Protein AF-A0A838JE77-F1 (afdb_monomer_lite)

Sequence (149 aa):
ASNEQVSAKVLRENANTQEYATSFGLATTAQLVELAHEIAEAKGAILLYDEMATLDPNCEDLASDLQALAVITDNIGRPGAGVGPLFEDANSLGARDMGLLPNALPGYQPTTEVGKSYEEMLSDQQIKAVFVMVPIQRDTCQHLKCLPR

Foldseek 3Di:
DPPVVVVVVVVVVVVVLVVVCVVVNPVVSVVVVVVLVCLLPDPEAEAEDAPCQCVDPPNVCVQVVVVVSCVVSVQPDDPRGYYDYDYPDDCPVVCVCCPVAQQAHHNRHGDPDGHDDPVRQVVDPPDDDDDDDDDDPVPPVPDPDDDDD

pLDDT: mean 87.0, std 15.44, range [32.62, 97.94]

Radius of gyration: 22.72 Å; chains: 1; bounding box: 45×40×72 Å

Secondary structure (DSSP, 8-state):
--HHHHHHHHHHHHHHHHHHHHHH-HHHHHHHHHHHHHHHH-S--EEEEEGGGGGSTT-TTHHHHHHHHHHHTT-SSSTT-EEEEEPSSTTHHHHHHTT-BTTEETTTEEPSSPPPPHHHHHH-TT-----------TT-TT--PPPP-

Structure (mmCIF, N/CA/C/O backbone):
data_AF-A0A838JE77-F1
#
_entry.id   AF-A0A838JE77-F1
#
loop_
_atom_site.group_PDB
_atom_site.id
_atom_site.type_symbol
_atom_site.label_atom_id
_atom_site.label_alt_id
_atom_site.label_comp_id
_atom_site.label_asym_id
_atom_site.label_entity_id
_atom_site.label_seq_id
_atom_site.pdbx_PDB_ins_code
_atom_site.Cartn_x
_atom_site.Cartn_y
_atom_site.Cartn_z
_atom_site.occupancy
_atom_site.B_iso_or_equiv
_atom_site.auth_seq_id
_atom_site.auth_comp_id
_atom_site.auth_asym_id
_atom_site.auth_atom_id
_atom_site.pdbx_PDB_model_num
ATOM 1 N N . ALA A 1 1 ? 4.442 17.438 -27.300 1.00 59.53 1 ALA A N 1
ATOM 2 C CA . ALA A 1 1 ? 5.814 17.817 -26.906 1.00 59.53 1 ALA A CA 1
ATOM 3 C C . ALA A 1 1 ? 6.643 17.980 -28.173 1.00 59.53 1 ALA A C 1
ATOM 5 O O . ALA A 1 1 ? 6.391 17.242 -29.120 1.00 59.53 1 ALA A O 1
ATOM 6 N N . SER A 1 2 ? 7.560 18.947 -28.237 1.00 77.19 2 SER A N 1
ATOM 7 C CA . SER A 1 2 ? 8.503 19.029 -29.363 1.00 77.19 2 SER A CA 1
ATOM 8 C C . SER A 1 2 ? 9.513 17.874 -29.279 1.00 77.19 2 SER A C 1
ATOM 10 O O . SER A 1 2 ? 9.806 17.392 -28.184 1.00 77.19 2 SER A O 1
ATOM 12 N N . ASN A 1 3 ? 10.060 17.421 -30.413 1.00 76.31 3 ASN A N 1
ATOM 13 C CA . ASN A 1 3 ? 11.046 16.323 -30.442 1.00 76.31 3 ASN A CA 1
ATOM 14 C C . ASN A 1 3 ? 12.261 16.591 -29.537 1.00 76.31 3 ASN A C 1
ATOM 16 O O . ASN A 1 3 ? 12.824 15.673 -28.952 1.00 76.31 3 ASN A O 1
ATOM 20 N N . GLU A 1 4 ? 12.625 17.859 -29.370 1.00 81.06 4 GLU A N 1
ATOM 21 C CA . GLU A 1 4 ? 13.721 18.300 -28.509 1.00 81.06 4 GLU A CA 1
ATOM 22 C C . GLU A 1 4 ? 13.434 18.064 -27.015 1.00 81.06 4 GLU A C 1
ATOM 24 O O . GLU A 1 4 ? 14.307 17.614 -26.275 1.00 81.06 4 GLU A O 1
ATOM 29 N N . GLN A 1 5 ? 12.184 18.262 -26.579 1.00 78.56 5 GLN A N 1
ATOM 30 C CA . GLN A 1 5 ? 11.755 17.984 -25.202 1.00 78.56 5 GLN A CA 1
ATOM 31 C C . GLN A 1 5 ? 11.763 16.485 -24.887 1.00 78.56 5 GLN A C 1
ATOM 33 O O . GLN A 1 5 ? 12.111 16.090 -23.775 1.00 78.56 5 GLN A O 1
ATOM 38 N N . VAL A 1 6 ? 11.393 15.648 -25.861 1.00 79.94 6 VAL A N 1
ATOM 39 C CA . VAL A 1 6 ? 11.407 14.187 -25.704 1.00 79.94 6 VAL A CA 1
ATOM 40 C C . VAL A 1 6 ? 12.843 13.686 -25.573 1.00 79.94 6 VAL A C 1
ATOM 42 O O . VAL A 1 6 ? 13.150 12.981 -24.616 1.00 79.94 6 VAL A O 1
ATOM 45 N N . SER A 1 7 ? 13.746 14.115 -26.460 1.00 80.56 7 SER A N 1
ATOM 46 C CA . SER A 1 7 ? 15.165 13.743 -26.391 1.00 80.56 7 SER A CA 1
ATOM 47 C C . SER A 1 7 ? 15.824 14.180 -25.081 1.00 80.56 7 SER A C 1
ATOM 49 O O . SER A 1 7 ? 16.558 13.402 -24.477 1.00 80.56 7 SER A O 1
ATOM 51 N N . ALA A 1 8 ? 15.530 15.392 -24.598 1.00 83.38 8 ALA A N 1
ATOM 52 C CA . ALA A 1 8 ? 16.040 15.869 -23.313 1.00 83.38 8 ALA A CA 1
ATOM 53 C C . ALA A 1 8 ? 15.553 15.007 -22.135 1.00 83.38 8 ALA A C 1
ATOM 55 O O . ALA A 1 8 ? 16.323 14.719 -21.218 1.00 83.38 8 ALA A O 1
ATOM 56 N N . LYS A 1 9 ? 14.292 14.556 -22.170 1.00 81.69 9 LYS A N 1
ATOM 57 C CA . LYS A 1 9 ? 13.740 13.659 -21.150 1.00 81.69 9 LYS A CA 1
ATOM 58 C C . LYS A 1 9 ? 14.414 12.284 -21.181 1.00 81.69 9 LYS A C 1
ATOM 60 O O . LYS A 1 9 ? 14.833 11.806 -20.134 1.00 81.69 9 LYS A O 1
ATOM 65 N N . VAL A 1 10 ? 14.593 11.700 -22.366 1.00 80.19 10 VAL A N 1
ATOM 66 C CA . VAL A 1 10 ? 15.275 10.403 -22.538 1.00 80.19 10 VAL A CA 1
ATOM 67 C C . VAL A 1 10 ? 16.718 10.461 -22.032 1.00 80.19 10 VAL A C 1
ATOM 69 O O . VAL A 1 10 ? 17.153 9.574 -21.305 1.00 80.19 10 VAL A O 1
ATOM 72 N N . LEU A 1 11 ? 17.462 11.523 -22.359 1.00 81.12 11 LEU A N 1
ATOM 73 C CA . LEU A 1 11 ? 18.836 11.696 -21.876 1.00 81.12 11 LEU A CA 1
ATOM 74 C C . LEU A 1 11 ? 18.908 11.801 -20.350 1.00 81.12 11 LEU A C 1
ATOM 76 O O . LEU A 1 11 ? 19.812 11.233 -19.740 1.00 81.12 11 LEU A O 1
ATOM 80 N N . ARG A 1 12 ? 17.950 12.503 -19.736 1.00 83.44 12 ARG A N 1
ATOM 81 C CA . ARG A 1 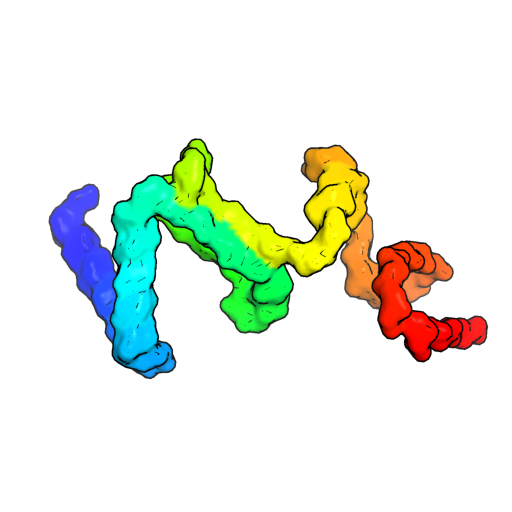12 ? 17.848 12.601 -18.279 1.00 83.44 12 ARG A CA 1
ATOM 82 C C . ARG A 1 12 ? 17.559 11.242 -17.643 1.00 83.44 12 ARG A C 1
ATOM 84 O O . ARG A 1 12 ? 18.208 10.895 -16.666 1.00 83.44 12 ARG A O 1
ATOM 91 N N . GLU A 1 13 ? 16.620 10.476 -18.188 1.00 81.69 13 GLU A N 1
ATOM 92 C CA . GLU A 1 13 ? 16.290 9.157 -17.635 1.00 81.69 13 GLU A CA 1
ATOM 93 C C . GLU A 1 13 ? 17.449 8.166 -17.786 1.00 81.69 13 GLU A C 1
ATOM 95 O O . GLU A 1 13 ? 17.785 7.487 -16.821 1.00 81.69 13 GLU A O 1
ATOM 100 N N . ASN A 1 14 ? 18.162 8.186 -18.915 1.00 79.88 14 ASN A N 1
ATOM 101 C CA . ASN A 1 14 ? 19.379 7.386 -19.091 1.00 79.88 14 ASN A CA 1
ATOM 102 C C . ASN A 1 14 ? 20.476 7.745 -18.073 1.00 79.88 14 ASN A C 1
ATOM 104 O O . ASN A 1 14 ? 21.188 6.863 -17.593 1.00 79.88 14 ASN A O 1
ATOM 108 N N . ALA A 1 15 ? 20.623 9.031 -17.734 1.00 82.81 15 ALA A N 1
ATOM 109 C CA . ALA A 1 15 ? 21.568 9.463 -16.708 1.00 82.81 15 ALA A CA 1
ATOM 110 C C . ALA A 1 15 ? 21.183 8.924 -15.319 1.00 82.81 15 ALA A C 1
ATOM 112 O O . ALA A 1 15 ? 22.053 8.433 -14.600 1.00 82.81 15 ALA A O 1
ATOM 113 N N . ASN A 1 16 ? 19.889 8.929 -14.982 1.00 84.06 16 ASN A N 1
ATOM 114 C CA . ASN A 1 16 ? 19.392 8.355 -13.730 1.00 84.06 16 ASN A CA 1
ATOM 115 C C . ASN A 1 16 ? 19.654 6.839 -13.661 1.00 84.06 16 ASN A C 1
ATOM 117 O O . ASN A 1 16 ? 20.107 6.337 -12.637 1.00 84.06 16 ASN A O 1
ATOM 121 N N . THR A 1 17 ? 19.444 6.094 -14.754 1.00 82.44 17 THR A N 1
ATOM 122 C CA . THR A 1 17 ? 19.747 4.650 -14.800 1.00 82.44 17 THR A CA 1
ATOM 123 C C . THR A 1 17 ? 21.221 4.361 -14.507 1.00 82.44 17 THR A C 1
ATOM 125 O O . THR A 1 17 ? 21.541 3.411 -13.792 1.00 82.44 17 THR A O 1
ATOM 128 N N . GLN A 1 18 ? 22.130 5.200 -15.007 1.00 80.94 18 GLN A N 1
ATOM 129 C CA . GLN A 1 18 ? 23.563 5.059 -14.749 1.00 80.94 18 GLN A CA 1
ATOM 130 C C . GLN A 1 18 ? 23.933 5.356 -13.285 1.00 80.94 18 GLN A C 1
ATOM 132 O O . GLN A 1 18 ? 24.832 4.725 -12.720 1.00 80.94 18 GLN A O 1
ATOM 137 N N . GLU A 1 19 ? 23.232 6.295 -12.654 1.00 86.00 19 GLU A N 1
ATOM 138 C CA . GLU A 1 19 ? 23.366 6.569 -11.223 1.00 86.00 19 GLU A CA 1
ATOM 139 C C . GLU A 1 19 ? 22.937 5.349 -10.390 1.00 86.00 19 GLU A C 1
ATOM 141 O O . GLU A 1 19 ? 23.687 4.895 -9.523 1.00 86.00 19 GLU A O 1
ATOM 146 N N . TYR A 1 20 ? 21.806 4.723 -10.730 1.00 84.69 20 TYR A N 1
ATOM 147 C CA . TYR A 1 20 ? 21.336 3.500 -10.069 1.00 84.69 20 TYR A CA 1
ATOM 148 C C . TYR A 1 20 ? 22.290 2.315 -10.250 1.00 84.69 20 TYR A C 1
ATOM 150 O O . TYR A 1 20 ? 22.541 1.586 -9.289 1.00 84.69 20 TYR A O 1
ATOM 158 N N . ALA A 1 21 ? 22.915 2.176 -11.423 1.00 87.88 21 ALA A N 1
ATOM 159 C CA . ALA A 1 21 ? 23.963 1.180 -11.656 1.00 87.88 21 ALA A CA 1
ATOM 160 C C . ALA A 1 21 ? 25.160 1.324 -10.711 1.00 87.88 21 ALA A C 1
ATOM 162 O O . ALA A 1 21 ? 25.788 0.326 -10.350 1.00 87.88 21 ALA A O 1
ATOM 163 N N . THR A 1 22 ? 25.459 2.551 -10.285 1.00 89.31 22 THR A N 1
ATOM 164 C CA . THR A 1 22 ? 26.526 2.828 -9.317 1.00 89.31 22 THR A CA 1
ATOM 165 C C . THR A 1 22 ? 26.109 2.450 -7.892 1.00 89.31 22 THR A C 1
ATOM 167 O O . THR A 1 22 ? 26.954 2.032 -7.105 1.00 89.31 22 THR A O 1
ATOM 170 N N . SER A 1 23 ? 24.817 2.554 -7.567 1.00 87.81 23 SER A N 1
ATOM 171 C CA . SER A 1 23 ? 24.275 2.257 -6.235 1.00 87.81 23 SER A CA 1
ATOM 172 C C . SER A 1 23 ? 23.994 0.763 -6.016 1.00 87.81 23 SER A C 1
ATOM 174 O O . SER A 1 23 ? 24.515 0.167 -5.075 1.00 87.81 23 SER A O 1
ATOM 176 N N . PHE A 1 24 ? 23.220 0.133 -6.906 1.00 86.19 24 PHE A N 1
ATOM 177 C CA . PHE A 1 24 ? 22.747 -1.254 -6.761 1.00 86.19 24 PHE A CA 1
ATOM 178 C C . PHE A 1 24 ? 23.604 -2.283 -7.517 1.00 86.19 24 PHE A C 1
ATOM 180 O O . PHE A 1 24 ? 23.402 -3.493 -7.383 1.00 86.19 24 PHE A O 1
ATOM 187 N N . GLY A 1 25 ? 24.550 -1.811 -8.334 1.00 92.75 25 GLY A N 1
ATOM 188 C CA . GLY A 1 25 ? 25.362 -2.624 -9.234 1.00 92.75 25 GLY A CA 1
ATOM 189 C C . GLY A 1 25 ? 24.740 -2.807 -10.623 1.00 92.75 25 GLY A C 1
ATOM 190 O O . GLY A 1 25 ? 23.520 -2.772 -10.811 1.00 92.75 25 GLY A O 1
ATOM 191 N N . LEU A 1 26 ? 25.608 -3.036 -11.617 1.00 90.56 26 LEU A N 1
ATOM 192 C CA . LEU A 1 26 ? 25.226 -3.167 -13.030 1.00 90.56 26 LEU A CA 1
ATOM 193 C C . LEU A 1 26 ? 24.269 -4.338 -13.284 1.00 90.56 26 LEU A C 1
ATOM 195 O O . LEU A 1 26 ? 23.308 -4.184 -14.030 1.00 90.56 26 LEU A O 1
ATOM 199 N N . ALA A 1 27 ? 24.519 -5.492 -12.659 1.00 92.69 27 ALA A N 1
ATOM 200 C CA . ALA A 1 27 ? 23.702 -6.688 -12.856 1.00 92.69 27 ALA A CA 1
ATOM 201 C C . ALA A 1 27 ? 22.265 -6.484 -12.349 1.00 92.69 27 ALA A C 1
ATOM 203 O O . ALA A 1 27 ? 21.315 -6.709 -13.092 1.00 92.69 27 ALA A O 1
ATOM 204 N N . THR A 1 28 ? 22.113 -5.988 -11.119 1.00 93.25 28 THR A N 1
ATOM 205 C CA . THR A 1 28 ? 20.807 -5.684 -10.515 1.00 93.25 28 THR A CA 1
ATOM 206 C C . THR A 1 28 ? 20.052 -4.632 -11.320 1.00 93.25 28 THR A C 1
ATOM 208 O O . THR A 1 28 ? 18.864 -4.775 -11.579 1.00 93.25 28 THR A O 1
ATOM 211 N N . THR A 1 29 ? 20.748 -3.586 -11.772 1.00 92.19 29 THR A N 1
ATOM 212 C CA . THR A 1 29 ? 20.124 -2.517 -12.564 1.00 92.19 29 THR A CA 1
ATOM 213 C C . THR A 1 29 ? 19.615 -3.037 -13.904 1.00 92.19 29 THR A C 1
ATOM 215 O O . THR A 1 29 ? 18.509 -2.689 -14.304 1.00 92.19 29 THR A O 1
ATOM 218 N N . ALA A 1 30 ? 20.372 -3.913 -14.573 1.00 91.31 30 ALA A N 1
ATOM 219 C CA . ALA A 1 30 ? 19.915 -4.556 -15.802 1.00 91.31 30 ALA A CA 1
ATOM 220 C C . ALA A 1 30 ? 18.645 -5.393 -15.568 1.00 91.31 30 ALA A C 1
ATOM 222 O O . ALA A 1 30 ? 17.691 -5.260 -16.327 1.00 91.31 30 ALA A O 1
ATOM 223 N N . GLN A 1 31 ? 18.592 -6.168 -14.479 1.00 94.88 31 GLN A N 1
ATOM 224 C CA . GLN A 1 31 ? 17.404 -6.951 -14.114 1.00 94.88 31 GLN A CA 1
ATOM 225 C C . GLN A 1 31 ? 16.181 -6.070 -13.827 1.00 94.88 31 GLN A C 1
ATOM 227 O O . GLN A 1 31 ? 15.075 -6.405 -14.238 1.00 94.88 31 GLN A O 1
ATOM 232 N N . LEU A 1 32 ? 16.363 -4.932 -13.149 1.00 93.06 32 LEU A N 1
ATOM 233 C CA . LEU A 1 32 ? 15.274 -3.986 -12.887 1.00 93.06 32 LEU A CA 1
ATOM 234 C C . LEU A 1 32 ? 14.746 -3.345 -14.176 1.00 93.06 32 LEU A C 1
ATOM 236 O O . LEU A 1 32 ? 13.539 -3.158 -14.312 1.00 93.06 32 LEU A O 1
ATOM 240 N N . VAL A 1 33 ? 15.631 -3.031 -15.127 1.00 92.00 33 VAL A N 1
ATOM 241 C CA . VAL A 1 33 ? 15.233 -2.526 -16.449 1.00 92.00 33 VAL A CA 1
ATOM 242 C C . VAL A 1 33 ? 14.451 -3.591 -17.217 1.00 92.00 33 VAL A C 1
ATOM 244 O O . VAL A 1 33 ? 13.387 -3.285 -17.750 1.00 92.00 33 VAL A O 1
ATOM 247 N N . GLU A 1 34 ? 14.926 -4.839 -17.240 1.00 95.50 34 GLU A N 1
ATOM 248 C CA . GLU A 1 34 ? 14.203 -5.952 -17.870 1.00 95.50 34 GLU A CA 1
ATOM 249 C C . GLU A 1 34 ? 12.820 -6.155 -17.238 1.00 95.50 34 GLU A C 1
ATOM 251 O O . GLU A 1 34 ? 11.823 -6.185 -17.956 1.00 95.50 34 GLU A O 1
ATOM 256 N N . LEU A 1 35 ? 12.728 -6.173 -15.905 1.00 95.38 35 LEU A N 1
ATOM 257 C CA . LEU A 1 35 ? 11.456 -6.285 -15.188 1.00 95.38 35 LEU A CA 1
ATOM 258 C C . LEU A 1 35 ? 10.497 -5.131 -15.519 1.00 95.38 35 LEU A C 1
ATOM 260 O O . LEU A 1 35 ? 9.301 -5.351 -15.707 1.00 95.38 35 LEU A O 1
ATOM 264 N N . ALA A 1 36 ? 11.003 -3.899 -15.616 1.00 94.06 36 ALA A N 1
ATOM 265 C CA . ALA A 1 36 ? 10.185 -2.750 -15.991 1.00 94.06 36 ALA A CA 1
ATOM 266 C C . ALA A 1 36 ? 9.592 -2.910 -17.403 1.00 94.06 36 ALA A C 1
ATOM 268 O O . ALA A 1 36 ? 8.414 -2.609 -17.610 1.00 94.06 36 ALA A O 1
ATOM 269 N N . HIS A 1 37 ? 10.378 -3.426 -18.354 1.00 94.94 37 HIS A N 1
ATOM 270 C CA . HIS A 1 37 ? 9.890 -3.751 -19.695 1.00 94.94 37 HIS A CA 1
ATOM 271 C C . HIS A 1 37 ? 8.854 -4.877 -19.672 1.00 94.94 37 HIS A C 1
ATOM 273 O O . HIS A 1 37 ? 7.800 -4.735 -20.290 1.00 94.94 37 HIS A O 1
ATOM 279 N N . GLU A 1 38 ? 9.097 -5.950 -18.917 1.00 96.19 38 GLU A N 1
ATOM 280 C CA . GLU A 1 38 ? 8.143 -7.054 -18.779 1.00 96.19 38 GLU A CA 1
ATOM 281 C C . GLU A 1 38 ? 6.789 -6.577 -18.242 1.00 96.19 38 GLU A C 1
ATOM 283 O O . GLU A 1 38 ? 5.752 -6.930 -18.802 1.00 96.19 38 GLU A O 1
ATOM 288 N N . ILE A 1 39 ? 6.777 -5.733 -17.206 1.00 95.81 39 ILE A N 1
ATOM 289 C CA . ILE A 1 39 ? 5.539 -5.181 -16.632 1.00 95.81 39 ILE A CA 1
ATOM 290 C C . ILE A 1 39 ? 4.818 -4.275 -17.639 1.00 95.81 39 ILE A C 1
ATOM 292 O O . ILE A 1 39 ? 3.591 -4.336 -17.747 1.00 95.81 39 ILE A O 1
ATOM 296 N N . ALA A 1 40 ? 5.560 -3.440 -18.373 1.00 94.62 40 ALA A N 1
ATOM 297 C CA . ALA A 1 40 ? 4.993 -2.504 -19.342 1.00 94.62 40 ALA A CA 1
ATOM 298 C C . ALA A 1 40 ? 4.413 -3.199 -20.587 1.00 94.62 40 ALA A C 1
ATOM 300 O O . ALA A 1 40 ? 3.429 -2.727 -21.153 1.00 94.62 40 ALA A O 1
ATOM 301 N N . GLU A 1 41 ? 5.011 -4.310 -21.021 1.00 94.81 41 GLU A N 1
ATOM 302 C CA . GLU A 1 41 ? 4.582 -5.066 -22.206 1.00 94.81 41 GLU A CA 1
ATOM 303 C C . GLU A 1 41 ? 3.608 -6.209 -21.877 1.00 94.81 41 GLU A C 1
ATOM 305 O O . GLU A 1 41 ? 2.984 -6.787 -22.777 1.00 94.81 41 GLU A O 1
ATOM 310 N N . ALA A 1 42 ? 3.453 -6.551 -20.595 1.00 94.62 42 ALA A N 1
ATOM 311 C CA . ALA A 1 42 ? 2.577 -7.623 -20.159 1.00 94.62 42 ALA A CA 1
ATOM 312 C C . ALA A 1 42 ? 1.125 -7.392 -20.596 1.00 94.62 42 ALA A C 1
ATOM 314 O O . ALA A 1 42 ? 0.536 -6.319 -20.459 1.00 94.62 42 ALA A O 1
ATOM 315 N N . LYS A 1 43 ? 0.467 -8.484 -21.004 1.00 93.19 43 LYS A N 1
ATOM 316 C CA . LYS A 1 43 ? -0.989 -8.491 -21.213 1.00 93.19 43 LYS A CA 1
ATOM 317 C C . LYS A 1 43 ? -1.776 -8.249 -19.926 1.00 93.19 43 LYS A C 1
ATOM 319 O O . LYS A 1 43 ? -2.981 -8.073 -20.018 1.00 93.19 43 LYS A O 1
ATOM 324 N N . GLY A 1 44 ? -1.138 -8.268 -18.764 1.00 94.44 44 GLY A N 1
ATOM 325 C CA . GLY A 1 44 ? -1.709 -7.999 -17.450 1.00 94.44 44 GLY A CA 1
ATOM 326 C C . GLY A 1 44 ? -0.704 -8.402 -16.376 1.00 94.44 44 GLY A C 1
ATOM 327 O O . GLY A 1 44 ? -0.111 -9.477 -16.474 1.00 94.44 44 GLY A O 1
ATOM 328 N N . ALA A 1 45 ? -0.502 -7.536 -15.389 1.00 96.31 45 ALA A N 1
ATOM 329 C CA . ALA A 1 45 ? 0.358 -7.779 -14.242 1.00 96.31 45 ALA A CA 1
ATOM 330 C C . ALA A 1 45 ? -0.403 -7.500 -12.940 1.00 96.31 45 ALA A C 1
ATOM 332 O O . ALA A 1 45 ? -1.132 -6.512 -12.828 1.00 96.31 45 ALA A O 1
ATOM 333 N N . ILE A 1 46 ? -0.216 -8.377 -11.953 1.00 97.06 46 ILE A N 1
ATOM 334 C CA . ILE A 1 46 ? -0.735 -8.199 -10.596 1.00 97.06 46 ILE A CA 1
ATOM 335 C C . ILE A 1 46 ? 0.454 -7.914 -9.683 1.00 97.06 46 ILE A C 1
ATOM 337 O O . ILE A 1 46 ? 1.313 -8.775 -9.497 1.00 97.06 46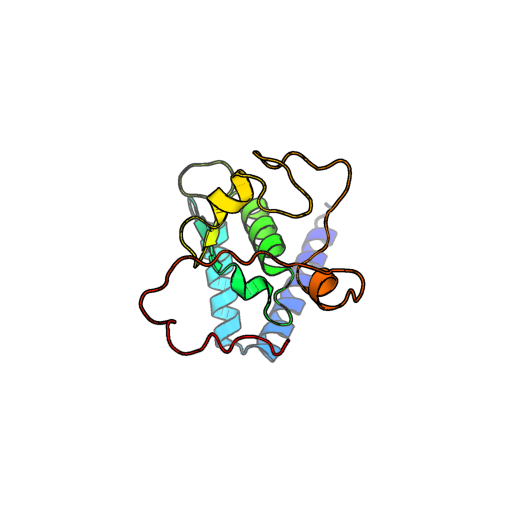 ILE A O 1
ATOM 341 N N . LEU A 1 47 ? 0.497 -6.707 -9.129 1.00 96.81 47 LEU A N 1
ATOM 342 C CA . LEU A 1 47 ? 1.544 -6.252 -8.223 1.00 96.81 47 LEU A CA 1
ATOM 343 C C . LEU A 1 47 ? 1.092 -6.482 -6.779 1.00 96.81 47 LEU A C 1
ATOM 345 O O . LEU A 1 47 ? 0.184 -5.813 -6.286 1.00 96.81 47 LEU A O 1
ATOM 349 N N . LEU A 1 48 ? 1.709 -7.452 -6.111 1.00 96.50 48 LEU A N 1
ATOM 350 C CA . LEU A 1 48 ? 1.423 -7.778 -4.717 1.00 96.50 48 LEU A CA 1
ATOM 351 C C . LEU A 1 48 ? 2.601 -7.362 -3.845 1.00 96.50 48 LEU A C 1
ATOM 353 O O . LEU A 1 48 ? 3.751 -7.600 -4.212 1.00 96.50 48 LEU A O 1
ATOM 357 N N . TYR A 1 49 ? 2.307 -6.763 -2.698 1.00 95.88 49 TYR A N 1
ATOM 358 C CA . TYR A 1 49 ? 3.311 -6.344 -1.724 1.00 95.88 49 TYR A CA 1
ATOM 359 C C . TYR A 1 49 ? 2.892 -6.751 -0.317 1.00 95.88 49 TYR A C 1
ATOM 361 O O . TYR A 1 49 ? 1.707 -6.926 -0.054 1.00 95.88 49 TYR A O 1
ATOM 369 N N . ASP A 1 50 ? 3.853 -6.921 0.582 1.00 94.25 50 ASP A N 1
ATOM 370 C CA . ASP A 1 50 ? 3.569 -7.111 2.004 1.00 94.25 50 ASP A CA 1
ATOM 371 C C . ASP A 1 50 ? 3.151 -5.768 2.616 1.00 94.25 50 ASP A C 1
ATOM 373 O O . ASP A 1 50 ? 3.876 -4.783 2.470 1.00 94.25 50 ASP A O 1
ATOM 377 N N . GLU A 1 51 ? 1.995 -5.704 3.285 1.00 93.25 51 GLU A N 1
ATOM 378 C CA . GLU A 1 51 ? 1.582 -4.468 3.954 1.00 93.25 51 GLU A CA 1
ATOM 379 C C . GLU A 1 51 ? 2.597 -4.033 5.018 1.00 93.25 51 GLU A C 1
ATOM 381 O O . GLU A 1 51 ? 2.865 -2.842 5.151 1.00 93.25 51 GLU A O 1
ATOM 386 N N . MET A 1 52 ? 3.219 -4.978 5.730 1.00 91.50 52 MET A N 1
ATOM 387 C CA . MET A 1 52 ? 4.181 -4.650 6.785 1.00 91.50 52 MET A CA 1
ATOM 388 C C . MET A 1 52 ? 5.445 -3.989 6.236 1.00 91.50 52 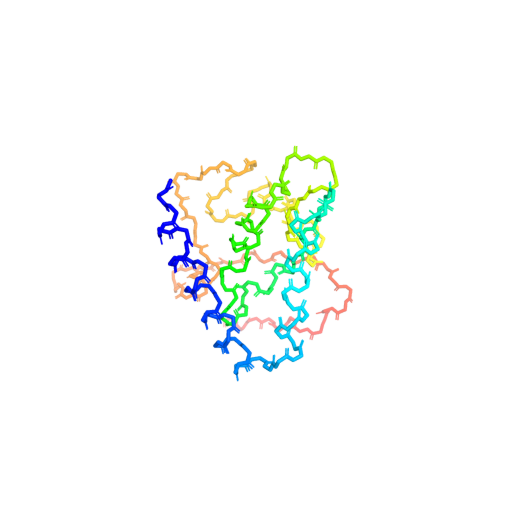MET A C 1
ATOM 390 O O . MET A 1 52 ? 6.078 -3.211 6.948 1.00 91.50 52 MET A O 1
ATOM 394 N N . ALA A 1 53 ? 5.778 -4.209 4.960 1.00 94.00 53 ALA A N 1
ATOM 395 C CA . ALA A 1 53 ? 6.916 -3.553 4.326 1.00 94.00 53 ALA A CA 1
ATOM 396 C C . ALA A 1 53 ? 6.759 -2.025 4.276 1.00 94.00 53 ALA A C 1
ATOM 398 O O . ALA A 1 53 ? 7.761 -1.325 4.203 1.00 94.00 53 ALA A O 1
ATOM 399 N N . THR A 1 54 ? 5.541 -1.469 4.374 1.00 93.38 54 THR A N 1
ATOM 400 C CA . THR A 1 54 ? 5.370 -0.005 4.437 1.00 93.38 54 THR A CA 1
ATOM 401 C C . THR A 1 54 ? 5.812 0.596 5.774 1.00 93.38 54 THR A C 1
ATOM 403 O O . THR A 1 54 ? 5.836 1.816 5.915 1.00 93.38 54 THR A O 1
ATOM 406 N N . LEU A 1 55 ? 6.106 -0.240 6.776 1.00 90.88 55 LEU A N 1
ATOM 407 C CA . LEU A 1 55 ? 6.642 0.176 8.074 1.00 90.88 55 LEU A CA 1
ATOM 408 C C . LEU A 1 55 ? 8.177 0.163 8.103 1.00 90.88 55 LEU A C 1
ATOM 410 O O . LEU A 1 55 ? 8.769 0.684 9.053 1.00 90.88 55 LEU A O 1
ATOM 414 N N . ASP A 1 56 ? 8.822 -0.419 7.087 1.00 94.12 56 ASP A N 1
ATOM 415 C CA . ASP A 1 56 ? 10.276 -0.436 6.988 1.00 94.12 56 ASP A CA 1
ATOM 416 C C . ASP A 1 56 ? 10.814 0.955 6.610 1.00 94.12 56 ASP A C 1
ATOM 418 O O . ASP A 1 56 ? 10.203 1.669 5.807 1.00 94.12 56 ASP A O 1
ATOM 422 N N . PRO A 1 57 ? 11.985 1.360 7.143 1.00 93.94 57 PRO A N 1
ATOM 423 C CA . PRO A 1 57 ? 12.586 2.642 6.793 1.00 93.94 57 PRO A CA 1
ATOM 424 C C . PRO A 1 57 ? 12.817 2.772 5.282 1.00 93.94 57 PRO A C 1
ATOM 426 O O . PRO A 1 57 ? 13.480 1.919 4.685 1.00 93.94 57 PRO A O 1
ATOM 429 N N . ASN A 1 58 ? 12.395 3.895 4.694 1.00 90.12 58 ASN A N 1
ATOM 430 C CA . ASN A 1 58 ? 12.456 4.182 3.251 1.00 90.12 58 ASN A CA 1
ATOM 431 C C . ASN A 1 58 ? 11.471 3.366 2.387 1.00 90.12 58 ASN A C 1
ATOM 433 O O . ASN A 1 58 ? 11.675 3.249 1.177 1.00 90.12 58 ASN A O 1
ATOM 437 N N . CYS A 1 59 ? 10.440 2.766 2.981 1.00 93.94 59 CYS A N 1
ATOM 438 C CA . CYS A 1 59 ? 9.371 2.057 2.269 1.00 93.94 59 CYS A CA 1
ATOM 439 C C . CYS A 1 59 ? 7.978 2.643 2.551 1.00 93.94 59 CYS A C 1
ATOM 441 O O . CYS A 1 59 ? 6.969 2.048 2.173 1.00 93.94 59 CYS A O 1
ATOM 443 N N . GLU A 1 60 ? 7.910 3.832 3.151 1.00 94.06 60 GLU A N 1
ATOM 444 C CA . GLU A 1 60 ? 6.666 4.513 3.522 1.00 94.06 60 GLU A CA 1
ATOM 445 C C . GLU A 1 60 ? 5.761 4.763 2.301 1.00 94.06 60 GLU A C 1
ATOM 447 O O . GLU A 1 60 ? 4.538 4.641 2.387 1.00 94.06 60 GLU A O 1
ATOM 452 N N . ASP A 1 61 ? 6.372 5.034 1.143 1.00 96.19 61 ASP A N 1
ATOM 453 C CA . ASP A 1 61 ? 5.684 5.327 -0.119 1.00 96.19 61 ASP A CA 1
ATOM 454 C C . ASP A 1 61 ? 5.447 4.081 -0.998 1.00 96.19 61 ASP A C 1
ATOM 456 O O . ASP A 1 61 ? 4.853 4.188 -2.075 1.00 96.19 61 ASP A O 1
ATOM 460 N N . LEU A 1 62 ? 5.842 2.878 -0.551 1.00 96.12 62 LEU A N 1
ATOM 461 C CA . LEU A 1 62 ? 5.784 1.643 -1.352 1.00 96.12 62 LEU A CA 1
ATOM 462 C C . LEU A 1 62 ? 4.389 1.390 -1.944 1.00 96.12 62 LEU A C 1
ATOM 464 O O . LEU A 1 62 ? 4.246 1.069 -3.126 1.00 96.12 62 LEU A O 1
ATOM 468 N N . ALA A 1 63 ? 3.343 1.557 -1.130 1.00 95.69 63 ALA A N 1
ATOM 469 C CA . ALA A 1 63 ? 1.969 1.347 -1.569 1.00 95.69 63 ALA A CA 1
ATOM 470 C C . ALA A 1 63 ? 1.560 2.343 -2.667 1.00 95.69 63 ALA A C 1
ATOM 472 O O . ALA A 1 63 ? 0.917 1.952 -3.644 1.00 95.69 63 ALA A O 1
ATOM 473 N N . SER A 1 64 ? 1.905 3.625 -2.518 1.00 96.44 64 SER A N 1
ATOM 474 C CA . SER A 1 64 ? 1.610 4.654 -3.521 1.00 96.44 64 SER A CA 1
ATOM 475 C C . SER A 1 64 ? 2.427 4.468 -4.794 1.00 96.44 64 SER A C 1
ATOM 477 O O . SER A 1 64 ? 1.877 4.623 -5.885 1.00 96.44 64 SER A O 1
ATOM 479 N N . ASP A 1 65 ? 3.692 4.073 -4.677 1.00 96.25 65 ASP A N 1
ATOM 480 C CA . ASP A 1 65 ? 4.588 3.871 -5.814 1.00 96.25 65 ASP A CA 1
ATOM 481 C C . ASP A 1 65 ? 4.135 2.697 -6.684 1.00 96.25 65 ASP A C 1
ATOM 483 O O . ASP A 1 65 ? 4.063 2.815 -7.910 1.00 96.25 65 ASP A O 1
ATOM 487 N N . LEU A 1 66 ? 3.729 1.581 -6.068 1.00 97.00 66 LEU A N 1
ATOM 488 C CA . LEU A 1 66 ? 3.176 0.439 -6.799 1.00 97.00 66 LEU A CA 1
ATOM 489 C C . LEU A 1 66 ? 1.822 0.759 -7.441 1.00 97.00 66 LEU A C 1
ATOM 491 O O . LEU A 1 66 ? 1.548 0.310 -8.556 1.00 97.00 66 LEU A O 1
ATOM 495 N N . GLN A 1 67 ? 0.980 1.559 -6.779 1.00 96.50 67 GLN A N 1
ATOM 496 C CA . GLN A 1 67 ? -0.267 2.044 -7.378 1.00 96.50 67 GLN A CA 1
ATOM 497 C C . GLN A 1 67 ? 0.004 2.937 -8.589 1.00 96.50 67 GLN A C 1
ATOM 499 O O . GLN A 1 67 ? -0.621 2.755 -9.635 1.00 96.50 67 GLN A O 1
ATOM 504 N N . ALA A 1 68 ? 0.959 3.860 -8.483 1.00 96.50 68 ALA A N 1
ATOM 505 C CA . ALA A 1 68 ? 1.371 4.704 -9.594 1.00 96.50 68 ALA A CA 1
ATOM 506 C C . ALA A 1 68 ? 1.919 3.861 -10.754 1.00 96.50 68 ALA A C 1
ATOM 508 O O . ALA A 1 68 ? 1.504 4.066 -11.895 1.00 96.50 68 ALA A O 1
ATOM 509 N N . LEU A 1 69 ? 2.772 2.871 -10.466 1.00 95.94 69 LEU A N 1
ATOM 510 C CA . LEU A 1 69 ? 3.301 1.936 -11.459 1.00 95.94 69 LEU A CA 1
ATOM 511 C C . LEU A 1 69 ? 2.178 1.182 -12.184 1.00 95.94 69 LEU A C 1
ATOM 513 O O . LEU A 1 69 ? 2.165 1.120 -13.415 1.00 95.94 69 LEU A O 1
ATOM 517 N N . ALA A 1 70 ? 1.208 0.649 -11.439 1.00 96.56 70 ALA A N 1
ATOM 518 C CA . ALA A 1 70 ? 0.057 -0.034 -12.016 1.00 96.56 70 ALA A CA 1
ATOM 519 C C . ALA A 1 70 ? -0.776 0.903 -12.906 1.00 96.56 70 ALA A C 1
ATOM 521 O O . ALA A 1 70 ? -1.219 0.497 -13.976 1.00 96.56 70 ALA A O 1
ATOM 522 N N . VAL A 1 71 ? -0.950 2.170 -12.520 1.00 95.94 71 VAL A N 1
ATOM 523 C CA . VAL A 1 71 ? -1.674 3.164 -13.329 1.00 95.94 71 VAL A CA 1
ATOM 524 C C . VAL A 1 71 ? -0.927 3.494 -14.624 1.00 95.94 71 VAL A C 1
ATOM 526 O O . VAL A 1 71 ? -1.533 3.469 -15.693 1.00 95.94 71 VAL A O 1
ATOM 529 N N . ILE A 1 72 ? 0.378 3.783 -14.566 1.00 95.56 72 ILE A N 1
ATOM 530 C CA . ILE A 1 72 ? 1.142 4.185 -15.764 1.00 95.56 72 ILE A CA 1
ATOM 531 C C . ILE A 1 72 ? 1.346 3.035 -16.75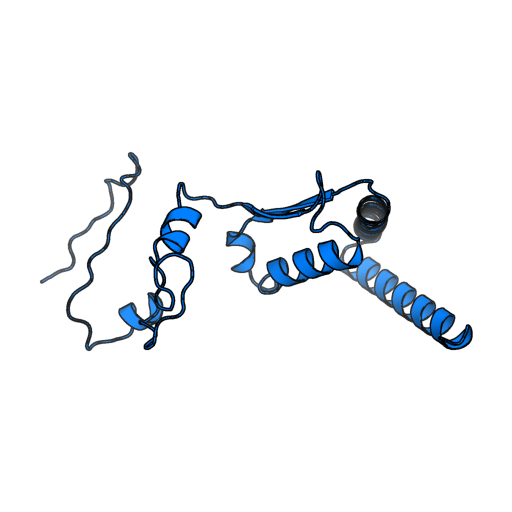9 1.00 95.56 72 ILE A C 1
ATOM 533 O O . ILE A 1 72 ? 1.580 3.292 -17.937 1.00 95.56 72 ILE A O 1
ATOM 537 N N . THR A 1 73 ? 1.252 1.787 -16.296 1.00 95.62 73 THR A N 1
ATOM 538 C CA . THR A 1 73 ? 1.369 0.576 -17.127 1.00 95.62 73 THR A CA 1
ATOM 539 C C . THR A 1 73 ? 0.015 -0.010 -17.533 1.00 95.62 73 THR A C 1
ATOM 541 O O . THR A 1 73 ? -0.038 -1.108 -18.078 1.00 95.62 73 THR A O 1
ATOM 544 N N . ASP A 1 74 ? -1.089 0.707 -17.283 1.00 95.38 74 ASP A N 1
ATOM 545 C CA . ASP A 1 74 ? -2.455 0.246 -17.572 1.00 95.38 74 ASP A CA 1
ATOM 546 C C . ASP A 1 74 ? -2.767 -1.127 -16.940 1.00 95.38 74 ASP A C 1
ATOM 548 O O . ASP A 1 74 ? -3.422 -1.990 -17.520 1.00 95.38 74 ASP A O 1
ATOM 552 N N . ASN A 1 75 ? -2.273 -1.365 -15.727 1.00 96.00 75 ASN A N 1
ATOM 553 C CA . ASN A 1 75 ? -2.500 -2.575 -14.941 1.00 96.00 75 ASN A CA 1
ATOM 554 C C . ASN A 1 75 ? -3.572 -2.367 -13.849 1.00 96.00 75 ASN A C 1
ATOM 556 O O . ASN A 1 75 ? -3.471 -2.906 -12.749 1.00 96.00 75 ASN A O 1
ATOM 560 N N . ILE A 1 76 ? -4.629 -1.603 -14.151 1.00 95.50 76 ILE A N 1
ATOM 561 C CA . ILE A 1 76 ? -5.765 -1.333 -13.250 1.00 95.50 76 ILE A CA 1
ATOM 562 C C . ILE A 1 76 ? -7.096 -1.559 -13.982 1.00 95.50 76 ILE A C 1
ATOM 564 O O . ILE A 1 76 ? -7.236 -1.249 -15.159 1.00 95.50 76 ILE A O 1
ATOM 568 N N . GLY A 1 77 ? -8.108 -2.077 -13.274 1.00 91.19 77 GLY A N 1
ATOM 569 C CA . GLY A 1 77 ? -9.498 -2.078 -13.755 1.00 91.19 77 GLY A CA 1
ATOM 570 C C . GLY A 1 77 ? -9.831 -3.105 -14.843 1.00 91.19 77 GLY A C 1
ATOM 571 O O . GLY A 1 77 ? -10.887 -3.005 -15.467 1.00 91.19 77 GLY A O 1
ATOM 572 N N . ARG A 1 78 ? -8.971 -4.107 -15.067 1.00 92.25 78 ARG A N 1
ATOM 573 C CA . ARG A 1 78 ? -9.191 -5.174 -16.055 1.00 92.25 78 ARG A CA 1
ATOM 574 C C . ARG A 1 78 ? -8.771 -6.554 -15.532 1.00 92.25 78 ARG A C 1
ATOM 576 O O . ARG A 1 78 ? -7.919 -6.634 -14.650 1.00 92.25 78 ARG A O 1
ATOM 583 N N . PRO A 1 79 ? -9.348 -7.654 -16.055 1.00 93.38 79 PRO A N 1
ATOM 584 C CA . PRO A 1 79 ? -9.015 -9.004 -15.603 1.00 93.38 79 PRO A CA 1
ATOM 585 C C . PRO A 1 79 ? -7.523 -9.324 -15.750 1.00 93.38 79 PRO A C 1
ATOM 587 O O . PRO A 1 79 ? -6.931 -9.052 -16.792 1.00 93.38 79 PRO A O 1
ATOM 590 N N . GLY A 1 80 ? -6.937 -9.937 -14.720 1.00 94.56 80 GLY A N 1
ATOM 591 C CA . GLY A 1 80 ? -5.514 -10.297 -14.706 1.00 94.56 80 GLY A CA 1
ATOM 592 C C . GLY A 1 80 ? -4.564 -9.128 -14.432 1.00 94.56 80 GLY A C 1
ATOM 593 O O . GLY A 1 80 ? -3.358 -9.311 -14.551 1.00 94.56 80 GLY A O 1
ATOM 594 N N . ALA A 1 81 ? -5.089 -7.957 -14.064 1.00 96.88 81 ALA A N 1
ATOM 595 C CA . ALA A 1 81 ? -4.301 -6.813 -13.643 1.00 96.88 81 ALA A CA 1
ATOM 596 C C . ALA A 1 81 ? -4.771 -6.280 -12.285 1.00 96.88 81 ALA A C 1
ATOM 598 O O . ALA A 1 81 ? -5.955 -6.374 -11.948 1.00 96.88 81 ALA A O 1
ATOM 599 N N . GLY A 1 82 ? -3.850 -5.721 -11.508 1.00 96.31 82 GLY A N 1
ATOM 600 C CA . GLY A 1 82 ? -4.181 -5.070 -10.250 1.00 96.31 82 GLY A CA 1
ATOM 601 C C . GLY A 1 82 ? -2.965 -4.791 -9.385 1.00 96.31 82 GLY A C 1
ATOM 602 O O . GLY A 1 82 ? -1.847 -5.202 -9.680 1.00 96.31 82 GLY A O 1
ATOM 603 N N . VAL A 1 83 ? -3.213 -4.107 -8.280 1.00 97.12 83 VAL A N 1
ATOM 604 C CA . VAL A 1 83 ? -2.230 -3.842 -7.235 1.00 97.12 83 VAL A CA 1
ATOM 605 C C . VAL A 1 83 ? -2.915 -4.016 -5.892 1.00 97.12 83 VAL A C 1
ATOM 607 O O . VAL A 1 83 ? -4.065 -3.599 -5.733 1.00 97.12 83 VAL A O 1
ATOM 610 N N . GLY A 1 84 ? -2.247 -4.652 -4.937 1.00 95.19 84 GLY A N 1
ATOM 611 C CA . GLY A 1 84 ? -2.825 -4.804 -3.612 1.00 95.19 84 GLY A CA 1
ATOM 612 C C . GLY A 1 84 ? -1.868 -5.375 -2.571 1.00 95.19 84 GLY A C 1
ATOM 613 O O . GLY A 1 84 ? -0.950 -6.120 -2.920 1.00 95.19 84 GLY A O 1
ATOM 614 N N . PRO A 1 85 ? -2.091 -5.038 -1.294 1.00 95.19 85 PRO A N 1
ATOM 615 C CA . PRO A 1 85 ? -1.341 -5.609 -0.190 1.00 95.19 85 PRO A CA 1
ATOM 616 C C . PRO A 1 85 ? -1.736 -7.066 0.075 1.00 95.19 85 PRO A C 1
ATOM 618 O O . PRO A 1 85 ? -2.885 -7.478 -0.109 1.00 95.19 85 PRO A O 1
ATOM 621 N N . LEU A 1 86 ? -0.775 -7.824 0.585 1.00 93.44 86 LEU A N 1
ATOM 622 C CA . LEU A 1 86 ? -0.958 -9.096 1.260 1.00 93.44 86 LEU A CA 1
ATOM 623 C C . LEU A 1 86 ? -1.061 -8.820 2.759 1.00 93.44 86 LEU A C 1
ATOM 625 O O . LEU A 1 86 ? -0.197 -8.167 3.336 1.00 93.44 86 LEU A O 1
ATOM 629 N N . PHE A 1 87 ? -2.130 -9.317 3.376 1.00 88.94 87 PHE A N 1
ATOM 630 C CA . PHE A 1 87 ? -2.354 -9.187 4.813 1.00 88.94 87 PHE A CA 1
ATOM 631 C C . PHE A 1 87 ? -1.925 -10.467 5.523 1.00 88.94 87 PHE A C 1
ATOM 633 O O . PHE A 1 87 ? -2.331 -11.557 5.117 1.00 88.94 87 PHE A O 1
ATOM 640 N N . GLU A 1 88 ? -1.134 -10.325 6.585 1.00 85.50 88 GLU A N 1
ATOM 641 C CA . GLU A 1 88 ? -0.668 -11.447 7.408 1.00 85.50 88 GLU A CA 1
ATOM 642 C C . GLU A 1 88 ? -1.819 -12.073 8.205 1.00 85.50 88 GLU A C 1
ATOM 644 O O . GLU A 1 88 ? -2.027 -13.289 8.204 1.00 85.50 88 GLU A O 1
ATOM 649 N N . ASP A 1 89 ? -2.604 -11.219 8.858 1.00 86.00 89 ASP A N 1
ATOM 650 C CA . ASP A 1 89 ? -3.641 -11.644 9.781 1.00 86.00 89 ASP A CA 1
ATOM 651 C C . ASP A 1 89 ? -4.971 -11.944 9.083 1.00 86.00 89 ASP A C 1
ATOM 653 O O . ASP A 1 89 ? -5.497 -11.185 8.255 1.00 86.00 89 ASP A O 1
ATOM 657 N N . ALA A 1 90 ? -5.568 -13.067 9.488 1.00 87.00 90 ALA A N 1
ATOM 658 C CA . ALA A 1 90 ? -6.894 -13.441 9.037 1.00 87.00 90 ALA A CA 1
ATOM 659 C C . ALA A 1 90 ? -7.908 -12.365 9.444 1.00 87.00 90 ALA A C 1
ATOM 661 O O . ALA A 1 90 ? -7.997 -11.971 10.605 1.00 87.00 90 ALA A O 1
ATOM 662 N N . ASN A 1 91 ? -8.732 -11.953 8.481 1.00 90.62 91 ASN A N 1
ATOM 663 C CA . ASN A 1 91 ? -9.795 -10.971 8.679 1.00 90.62 91 ASN A CA 1
ATOM 664 C C . ASN A 1 91 ? -9.318 -9.541 9.020 1.00 90.62 91 ASN A C 1
ATOM 666 O O . ASN A 1 91 ? -10.135 -8.739 9.465 1.00 90.62 91 ASN A O 1
ATOM 670 N N . SER A 1 92 ? -8.056 -9.175 8.759 1.00 89.50 92 SER A N 1
ATOM 671 C CA . SER A 1 92 ? -7.592 -7.783 8.918 1.00 89.50 92 SER A CA 1
ATOM 672 C C . SER A 1 92 ? -8.369 -6.794 8.057 1.00 89.50 92 SER A C 1
ATOM 674 O O . SER A 1 92 ? -8.791 -5.747 8.545 1.00 89.50 92 SER A O 1
ATOM 676 N N . LEU A 1 93 ? -8.643 -7.152 6.800 1.00 91.38 93 LEU A N 1
ATOM 677 C CA . LEU A 1 93 ? -9.522 -6.357 5.941 1.00 91.38 93 LEU A CA 1
ATOM 678 C C . LEU A 1 93 ? -10.946 -6.286 6.493 1.00 91.38 93 LEU A C 1
ATOM 680 O O . LEU A 1 93 ? -11.486 -5.197 6.624 1.00 91.38 93 LEU A O 1
ATOM 684 N N . GLY A 1 94 ? -11.518 -7.416 6.913 1.00 94.56 94 GLY A N 1
ATOM 685 C CA . GLY A 1 94 ? -12.874 -7.439 7.464 1.00 94.56 94 GLY A CA 1
ATOM 686 C C . GLY A 1 94 ? -13.015 -6.634 8.760 1.00 94.56 94 GLY A C 1
ATOM 687 O O . GLY A 1 94 ? -14.047 -6.014 8.993 1.00 94.56 94 GLY A O 1
ATOM 688 N N . ALA A 1 95 ? -11.978 -6.577 9.599 1.00 92.81 95 ALA A N 1
ATOM 689 C CA . ALA A 1 95 ? -11.955 -5.698 10.766 1.00 92.81 95 ALA A CA 1
ATOM 690 C C . ALA A 1 95 ? -12.018 -4.215 10.357 1.00 92.81 95 ALA A C 1
ATOM 692 O O . ALA A 1 95 ? -12.817 -3.457 10.913 1.00 92.81 95 ALA A O 1
ATOM 693 N N . ARG A 1 96 ? -11.234 -3.813 9.346 1.00 93.44 96 ARG A N 1
ATOM 694 C CA . ARG A 1 96 ? -11.266 -2.454 8.777 1.00 93.44 96 ARG A CA 1
ATOM 695 C C . ARG A 1 96 ? -12.632 -2.149 8.149 1.00 93.44 96 ARG A C 1
ATOM 697 O O . ARG A 1 96 ? -13.213 -1.107 8.447 1.00 93.44 96 ARG A O 1
ATOM 704 N N . ASP A 1 97 ? -13.195 -3.093 7.395 1.00 96.50 97 ASP A N 1
ATOM 705 C CA . ASP A 1 97 ? -14.531 -2.993 6.790 1.00 96.50 97 ASP A CA 1
ATOM 706 C C . ASP A 1 97 ? -15.628 -2.770 7.845 1.00 96.50 97 ASP A C 1
ATOM 708 O O . ASP A 1 97 ? -16.603 -2.063 7.595 1.00 96.50 97 ASP A O 1
ATOM 712 N N . MET A 1 98 ? -15.464 -3.345 9.039 1.00 97.25 98 MET A N 1
ATOM 713 C CA . MET A 1 98 ? -16.395 -3.219 10.167 1.00 97.25 98 MET A CA 1
ATOM 714 C C . MET A 1 98 ? -16.119 -1.999 11.059 1.00 97.25 98 MET A C 1
ATOM 716 O O . MET A 1 98 ? -16.737 -1.865 12.115 1.00 97.25 98 MET A O 1
ATOM 720 N N . GLY A 1 99 ? -15.230 -1.091 10.646 1.00 95.50 99 GLY A N 1
ATOM 721 C CA . GLY A 1 99 ? -14.972 0.161 11.356 1.00 95.50 99 GLY A CA 1
ATOM 722 C C . GLY A 1 99 ? -14.139 -0.001 12.627 1.00 95.50 99 GLY A C 1
ATOM 723 O O . GLY A 1 99 ? -14.261 0.805 13.544 1.00 95.50 99 GLY A O 1
ATOM 724 N N . LEU A 1 100 ? -13.276 -1.023 12.715 1.00 93.88 100 LEU A N 1
ATOM 725 C CA . LEU A 1 100 ? -12.281 -1.134 13.795 1.00 93.88 100 LEU A CA 1
ATOM 726 C C . LEU A 1 100 ? -11.079 -0.203 13.533 1.00 93.88 100 LEU A C 1
ATOM 728 O O . LEU A 1 100 ? -9.922 -0.584 13.692 1.00 93.88 100 LEU A O 1
ATOM 732 N N . LEU A 1 101 ? -11.366 1.025 13.104 1.00 94.56 101 LEU A N 1
ATOM 733 C CA . LEU A 1 101 ? -10.408 2.083 12.821 1.00 94.56 101 LEU A CA 1
ATOM 734 C C . LEU A 1 101 ? -10.804 3.329 13.622 1.00 94.56 101 LEU A C 1
ATOM 736 O O . LEU A 1 101 ? -11.992 3.632 13.729 1.00 94.56 101 LEU A O 1
ATOM 740 N N . PRO A 1 102 ? -9.842 4.101 14.154 1.00 95.50 102 PRO A N 1
ATOM 741 C CA . PRO A 1 102 ? -10.155 5.290 14.946 1.00 95.50 102 PRO A CA 1
ATOM 742 C C . PRO A 1 102 ? -10.867 6.392 14.142 1.00 95.50 102 PRO A C 1
ATOM 744 O O . PRO A 1 102 ? -11.479 7.280 14.728 1.00 95.50 102 PRO A O 1
ATOM 747 N N . ASN A 1 103 ? -10.790 6.356 12.812 1.00 96.50 103 ASN A N 1
ATOM 748 C CA . ASN A 1 103 ? -11.274 7.398 11.907 1.00 96.50 103 ASN A CA 1
ATOM 749 C C . ASN A 1 103 ? -12.426 6.958 10.985 1.00 96.50 103 ASN A C 1
ATOM 751 O O . ASN A 1 103 ? -12.859 7.757 10.151 1.00 96.50 103 ASN A O 1
ATOM 755 N N . ALA A 1 104 ? -12.904 5.713 11.085 1.00 97.06 104 ALA A N 1
ATOM 756 C CA . ALA A 1 104 ? -13.904 5.189 10.160 1.00 97.06 104 ALA A CA 1
ATOM 757 C C . ALA A 1 104 ? -14.950 4.289 10.834 1.00 97.06 104 ALA A C 1
ATOM 759 O O . ALA A 1 104 ? -14.631 3.391 11.606 1.00 97.06 104 ALA A O 1
ATOM 760 N N . LEU A 1 105 ? -16.212 4.520 10.479 1.00 97.12 105 LEU A N 1
ATOM 761 C CA . LEU A 1 105 ? -17.365 3.657 10.719 1.00 97.12 105 LEU A CA 1
ATOM 762 C C . LEU A 1 105 ? -17.399 2.502 9.692 1.00 97.12 105 LEU A C 1
ATOM 764 O O . LEU A 1 105 ? -16.680 2.555 8.686 1.00 97.12 105 LEU A O 1
ATOM 768 N N . PRO A 1 106 ? -18.258 1.476 9.890 1.00 97.94 106 PRO A N 1
ATOM 769 C CA . PRO A 1 106 ? -18.405 0.383 8.935 1.00 97.94 106 PRO A CA 1
ATOM 770 C C . PRO A 1 106 ? -18.611 0.854 7.489 1.00 97.94 106 PRO A C 1
ATOM 772 O O . PRO A 1 106 ? -19.367 1.792 7.219 1.00 97.94 106 PRO A O 1
ATOM 775 N N . GLY A 1 107 ? -17.945 0.178 6.553 1.00 96.94 107 GLY A N 1
ATOM 776 C CA . GLY A 1 107 ? -17.929 0.543 5.138 1.00 96.94 107 GLY A CA 1
ATOM 777 C C . GLY A 1 107 ? -17.067 1.768 4.826 1.00 96.94 107 GLY A C 1
ATOM 778 O O . GLY A 1 107 ? -17.372 2.479 3.872 1.00 96.94 107 GLY A O 1
ATOM 779 N N . TYR A 1 108 ? -16.024 2.025 5.623 1.00 96.94 108 TYR A N 1
ATOM 780 C CA . TYR A 1 108 ? -15.076 3.136 5.445 1.00 96.94 108 TYR A CA 1
ATOM 781 C C . TYR A 1 108 ? -15.721 4.529 5.466 1.00 96.94 108 TYR A C 1
ATOM 783 O O . TYR A 1 108 ? -15.213 5.474 4.860 1.00 96.94 108 TYR A O 1
ATOM 791 N N . GLN A 1 109 ? -16.850 4.681 6.158 1.00 97.25 109 GLN A N 1
ATOM 792 C CA . GLN A 1 109 ? -17.485 5.990 6.296 1.00 97.25 109 GLN A CA 1
ATOM 793 C C . GLN A 1 109 ? -16.709 6.821 7.327 1.00 97.25 109 GLN A C 1
ATOM 795 O O . GLN A 1 109 ? -16.460 6.319 8.420 1.00 97.25 109 GLN A O 1
ATOM 800 N N . PRO A 1 110 ? -16.331 8.075 7.040 1.00 97.00 110 PRO A N 1
ATOM 801 C CA . PRO A 1 110 ? -15.556 8.878 7.980 1.00 97.00 110 PRO A CA 1
ATOM 802 C C . PRO A 1 110 ? -16.352 9.168 9.257 1.00 97.00 110 PRO A C 1
ATOM 804 O O . PRO A 1 110 ? -17.559 9.425 9.209 1.00 97.00 110 PRO A O 1
ATOM 807 N N . THR A 1 111 ? -15.675 9.158 10.403 1.00 95.88 111 THR A N 1
ATOM 808 C CA . THR A 1 111 ? -16.265 9.610 11.668 1.00 95.88 111 THR A CA 1
ATOM 809 C C . THR A 1 111 ? -16.292 11.140 11.741 1.00 95.88 111 THR A C 1
ATOM 811 O O . THR A 1 111 ? -15.492 11.830 11.111 1.00 95.88 111 THR A O 1
ATOM 814 N N . THR A 1 112 ? -17.216 11.700 12.527 1.00 97.00 112 THR A N 1
ATOM 815 C CA . THR A 1 112 ? -17.235 13.148 12.811 1.00 97.00 112 THR A CA 1
ATOM 816 C C . THR A 1 112 ? -16.098 13.571 13.736 1.00 97.00 112 THR A C 1
ATOM 818 O O . THR A 1 112 ? -15.610 14.692 13.640 1.00 97.00 112 THR A O 1
ATOM 821 N N . GLU A 1 113 ? -15.683 12.671 14.627 1.00 95.56 113 GLU A N 1
ATOM 822 C CA . GLU A 1 113 ? -14.565 12.843 15.550 1.00 95.56 113 GLU A CA 1
ATOM 823 C C . GLU A 1 113 ? -13.638 11.632 15.416 1.00 95.56 113 GLU A C 1
ATOM 825 O O . GLU A 1 113 ? -14.099 10.487 15.410 1.00 95.56 113 GLU A O 1
ATOM 830 N N . VAL A 1 114 ? -12.336 11.881 15.270 1.00 96.31 114 VAL A N 1
ATOM 831 C CA . VAL A 1 114 ? -11.324 10.826 15.136 1.00 96.31 114 VAL A CA 1
ATOM 832 C C . VAL A 1 114 ? -10.863 10.404 16.529 1.00 96.31 114 VAL A C 1
ATOM 834 O O . VAL A 1 114 ? -10.500 11.240 17.356 1.00 96.31 114 VAL A O 1
ATOM 837 N N . GLY A 1 115 ? -10.912 9.100 16.791 1.00 95.06 115 GLY A N 1
ATOM 838 C CA . GLY A 1 115 ? -10.376 8.492 18.002 1.00 95.06 115 GLY A CA 1
ATOM 839 C C . GLY A 1 115 ? -8.848 8.527 18.044 1.00 95.06 115 GLY A C 1
ATOM 840 O O . GLY A 1 115 ? -8.183 8.812 17.053 1.00 95.06 115 GLY A O 1
ATOM 841 N N . LYS A 1 116 ? -8.284 8.210 19.208 1.00 95.19 116 LYS A N 1
ATOM 842 C CA . LYS A 1 116 ? -6.830 8.165 19.394 1.00 95.19 116 LYS A CA 1
ATOM 843 C C . LYS A 1 116 ? -6.208 6.945 18.717 1.00 95.19 116 LYS A C 1
ATOM 845 O O . LYS A 1 116 ? -6.811 5.870 18.727 1.00 95.19 116 LYS A O 1
ATOM 850 N N . SER A 1 117 ? -4.993 7.097 18.194 1.00 92.69 117 SER A N 1
ATOM 851 C CA . SER A 1 117 ? -4.145 5.967 17.802 1.00 92.69 117 SER A CA 1
ATOM 852 C C . SER A 1 117 ? -3.738 5.144 19.028 1.00 92.69 117 SER A C 1
ATOM 854 O O . SER A 1 117 ? -3.837 5.597 20.172 1.00 92.69 117 SER A O 1
ATOM 856 N N . TYR A 1 118 ? -3.244 3.929 18.801 1.00 89.25 118 TYR A N 1
ATOM 857 C CA . TYR A 1 118 ? -2.759 3.075 19.882 1.00 89.25 118 TYR A CA 1
ATOM 858 C C . TYR A 1 118 ? -1.599 3.727 20.661 1.00 89.25 118 TYR A C 1
ATOM 860 O O . TYR A 1 118 ? -1.591 3.725 21.891 1.00 89.25 118 TYR A O 1
ATOM 868 N N . GLU A 1 119 ? -0.663 4.373 19.970 1.00 91.00 119 GLU A N 1
ATOM 869 C CA . GLU A 1 119 ? 0.485 5.079 20.552 1.00 91.00 119 GLU A CA 1
ATOM 870 C C . GLU A 1 119 ? 0.044 6.297 21.375 1.00 91.00 119 GLU A C 1
ATOM 872 O O . GLU A 1 119 ? 0.555 6.543 22.475 1.00 91.00 119 GLU A O 1
ATOM 877 N N . GLU A 1 120 ? -0.942 7.044 20.870 1.00 95.06 120 GLU A N 1
ATOM 878 C CA . GLU A 1 120 ? -1.550 8.168 21.583 1.00 95.06 120 GLU A CA 1
ATOM 879 C C . GLU A 1 120 ? -2.283 7.701 22.840 1.00 95.06 120 GLU A C 1
ATOM 881 O O . GLU A 1 120 ? -2.227 8.371 23.873 1.00 95.06 120 GLU A O 1
ATOM 886 N N . MET A 1 121 ? -2.950 6.544 22.772 1.00 94.88 121 MET A N 1
ATOM 887 C CA . MET A 1 121 ? -3.596 5.942 23.932 1.00 94.88 121 MET A CA 1
ATOM 888 C C . MET A 1 121 ? -2.575 5.554 25.004 1.00 94.88 121 MET A C 1
ATOM 890 O O . MET A 1 121 ? -2.780 5.853 26.179 1.00 94.88 121 MET A O 1
ATOM 894 N N . LEU A 1 122 ? -1.462 4.927 24.614 1.00 91.00 122 LEU A N 1
ATOM 895 C CA . LEU A 1 122 ? -0.406 4.532 25.552 1.00 91.00 122 LEU A CA 1
ATOM 896 C C . LEU A 1 122 ? 0.293 5.732 26.207 1.00 91.00 122 LEU A C 1
ATOM 898 O O . LEU A 1 122 ? 0.766 5.629 27.339 1.00 91.00 122 LEU A O 1
ATOM 902 N N . SER A 1 123 ? 0.346 6.869 25.514 1.00 94.25 123 SER A N 1
ATOM 903 C CA . SER A 1 123 ? 1.011 8.082 26.000 1.00 94.25 123 SER A CA 1
ATOM 904 C C . SER A 1 123 ? 0.111 8.971 26.871 1.00 94.25 123 SER A C 1
ATOM 906 O O . SER A 1 123 ? 0.609 9.858 27.569 1.00 94.25 123 SER A O 1
ATOM 908 N N . ASP A 1 124 ? -1.208 8.756 26.865 1.00 95.19 124 ASP A N 1
ATOM 909 C CA . ASP A 1 124 ? -2.165 9.606 27.576 1.00 95.19 124 ASP A CA 1
ATOM 910 C C . ASP A 1 124 ? -2.469 9.124 29.005 1.00 95.19 124 ASP A C 1
ATOM 912 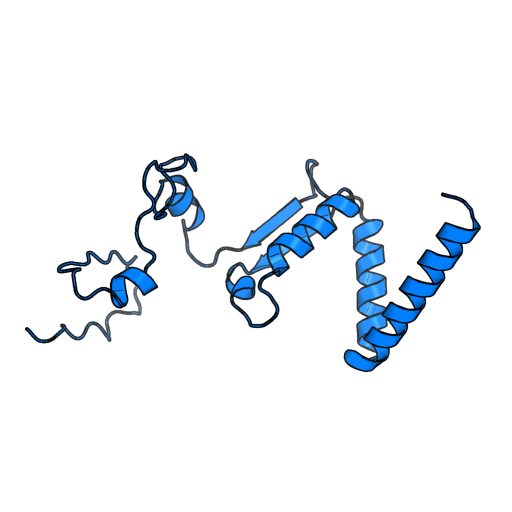O O . ASP A 1 124 ? -3.216 8.173 29.238 1.00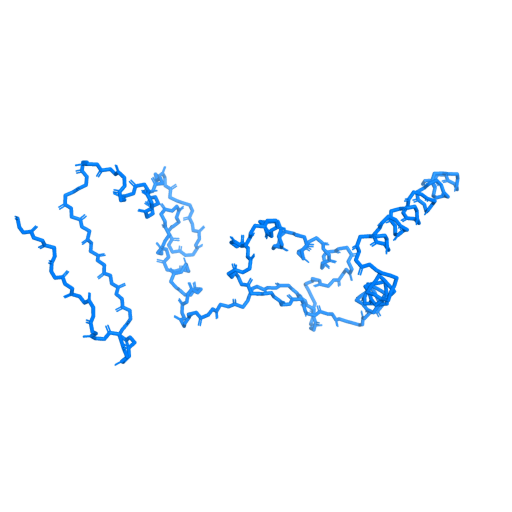 95.19 124 ASP A O 1
ATOM 916 N N . GLN A 1 125 ? -1.979 9.879 29.991 1.00 94.44 125 GLN A N 1
ATOM 917 C CA . GLN A 1 125 ? -2.207 9.646 31.426 1.00 94.44 125 GLN A CA 1
ATOM 918 C C . GLN A 1 125 ? -3.685 9.771 31.857 1.00 94.44 125 GLN A C 1
ATOM 920 O O . GLN A 1 125 ? -4.062 9.370 32.970 1.00 94.44 125 GLN A O 1
ATOM 925 N N . GLN A 1 126 ? -4.544 10.357 31.018 1.00 95.69 126 GLN A N 1
ATOM 926 C CA . GLN A 1 126 ? -5.974 10.493 31.296 1.00 95.69 126 GLN A CA 1
ATOM 927 C C . GLN A 1 126 ? -6.754 9.207 31.018 1.00 95.69 126 GLN A C 1
ATOM 929 O O . GLN A 1 126 ? -7.811 9.018 31.624 1.00 95.69 126 GLN A O 1
ATOM 934 N N . ILE A 1 127 ? -6.241 8.299 30.183 1.00 94.31 127 ILE A N 1
ATOM 935 C CA . ILE A 1 127 ? -6.904 7.023 29.902 1.00 94.31 127 ILE A CA 1
ATOM 936 C C . ILE A 1 127 ? -6.842 6.128 31.142 1.00 94.31 127 ILE A C 1
ATOM 938 O O . ILE A 1 127 ? -5.783 5.908 31.725 1.00 94.31 127 ILE A O 1
ATOM 942 N N . LYS A 1 128 ? -8.004 5.627 31.576 1.00 95.06 128 LYS A N 1
ATOM 943 C CA . LYS A 1 128 ? -8.138 4.805 32.796 1.00 95.06 128 LYS A CA 1
ATOM 944 C C . LYS A 1 128 ? -8.420 3.331 32.526 1.00 95.06 128 LYS A C 1
ATOM 946 O O . LYS A 1 128 ? -8.322 2.525 33.445 1.00 95.06 128 LYS A O 1
ATOM 951 N N . ALA A 1 129 ? -8.782 2.982 31.296 1.00 92.44 129 ALA A N 1
ATOM 952 C CA . ALA A 1 129 ? -9.104 1.619 30.906 1.00 92.44 129 ALA A CA 1
ATOM 953 C C . ALA A 1 129 ? -8.781 1.391 29.427 1.00 92.44 129 ALA A C 1
ATOM 955 O O . ALA A 1 129 ? -8.994 2.275 28.600 1.00 92.44 129 ALA A O 1
ATOM 956 N N . VAL A 1 130 ? -8.315 0.183 29.111 1.00 89.81 130 VAL A N 1
ATOM 957 C CA . VAL A 1 130 ? -8.120 -0.314 27.746 1.00 89.81 130 VAL A CA 1
ATOM 958 C C . VAL A 1 130 ? -8.680 -1.732 27.699 1.00 89.81 130 VAL A C 1
ATOM 960 O O . VAL A 1 130 ? -8.362 -2.551 28.562 1.00 89.81 130 VAL A O 1
ATOM 963 N N . PHE A 1 131 ? -9.526 -2.019 26.711 1.00 90.81 131 PHE A N 1
ATOM 964 C CA . PHE A 1 131 ? -10.027 -3.366 26.460 1.00 90.81 131 PHE A CA 1
ATOM 965 C C . PHE A 1 131 ? -9.304 -3.953 25.251 1.00 90.81 131 PHE A C 1
ATOM 967 O O . PHE A 1 131 ? -9.545 -3.547 24.117 1.00 90.81 131 PHE A O 1
ATOM 974 N N . VAL A 1 132 ? -8.391 -4.888 25.509 1.00 88.81 132 VAL A N 1
ATOM 975 C CA . VAL A 1 132 ? -7.593 -5.546 24.472 1.00 88.81 132 VAL A CA 1
ATOM 976 C C . VAL A 1 132 ? -8.273 -6.854 24.080 1.00 88.81 132 VAL A C 1
ATOM 978 O O . VAL A 1 132 ? -8.412 -7.756 24.907 1.00 88.81 132 VAL A O 1
ATOM 981 N N . MET A 1 133 ? -8.679 -6.963 22.815 1.00 84.25 133 MET A N 1
ATOM 982 C CA . MET A 1 133 ? -9.140 -8.216 22.217 1.00 84.25 133 MET A CA 1
ATOM 983 C C . MET A 1 133 ? -8.029 -8.785 21.342 1.00 84.25 133 MET A C 1
ATOM 985 O O . MET A 1 133 ? -7.603 -8.135 20.394 1.00 84.25 133 MET A O 1
ATOM 989 N N . VAL A 1 134 ? -7.582 -10.001 21.645 1.00 73.94 134 VAL A N 1
ATOM 990 C CA . VAL A 1 134 ? -6.626 -10.746 20.818 1.00 73.94 134 VAL A CA 1
ATOM 991 C C . VAL A 1 134 ? -7.289 -12.018 20.292 1.00 73.94 134 VAL A C 1
ATOM 993 O O . VAL A 1 134 ? -7.977 -12.699 21.063 1.00 73.94 134 VAL A O 1
ATOM 996 N N . PRO A 1 135 ? -7.103 -12.383 19.010 1.00 61.59 135 PRO A N 1
ATOM 997 C CA . PRO A 1 135 ? -7.410 -13.734 18.572 1.00 61.59 135 PRO A CA 1
ATOM 998 C C . PRO A 1 135 ? -6.484 -14.698 19.324 1.00 61.59 135 PRO A C 1
ATOM 1000 O O . PRO A 1 135 ? -5.287 -14.455 19.458 1.00 61.59 135 PRO A O 1
ATOM 1003 N N . ILE A 1 136 ? -7.035 -15.790 19.856 1.00 55.91 136 ILE A N 1
ATOM 1004 C CA . ILE A 1 136 ? -6.240 -16.823 20.529 1.00 55.91 136 ILE A CA 1
ATOM 1005 C C . ILE A 1 136 ? -5.373 -17.513 19.465 1.00 55.91 136 ILE A C 1
ATOM 1007 O O . ILE A 1 136 ? -5.806 -18.477 18.834 1.00 55.91 136 ILE A O 1
ATOM 1011 N N . GLN A 1 137 ? -4.142 -17.042 19.267 1.00 53.25 137 GLN A N 1
ATOM 1012 C CA . GLN A 1 137 ? -3.091 -17.870 18.687 1.00 53.25 137 GLN A CA 1
ATOM 1013 C C . GLN A 1 137 ? -2.749 -18.935 19.735 1.00 53.25 137 GLN A C 1
ATOM 1015 O O . GLN A 1 137 ? -2.449 -18.619 20.886 1.00 53.25 137 GLN A O 1
ATOM 1020 N N . ARG A 1 138 ? -2.853 -20.219 19.371 1.00 51.12 138 ARG A N 1
ATOM 1021 C CA . ARG A 1 138 ? -2.677 -21.348 20.309 1.00 51.12 138 ARG A CA 1
ATOM 1022 C C . ARG A 1 138 ? -1.309 -21.370 21.015 1.00 51.12 138 ARG A C 1
ATOM 1024 O O . ARG A 1 138 ? -1.196 -22.053 22.029 1.00 51.12 138 ARG A O 1
ATOM 1031 N N . ASP A 1 139 ? -0.332 -20.590 20.550 1.00 51.78 139 ASP A N 1
ATOM 1032 C CA . ASP A 1 139 ? 1.057 -20.649 21.012 1.00 51.78 139 ASP A CA 1
ATOM 1033 C C . ASP A 1 139 ? 1.493 -19.486 21.936 1.00 51.78 139 ASP A C 1
ATOM 1035 O O . ASP A 1 139 ? 2.574 -19.546 22.521 1.00 51.78 139 ASP A O 1
ATOM 1039 N N . THR A 1 140 ? 0.669 -18.452 22.167 1.00 46.31 140 THR A N 1
ATOM 1040 C CA . THR A 1 140 ? 1.062 -17.244 22.941 1.00 46.31 140 THR A CA 1
ATOM 1041 C C . THR A 1 140 ? 0.667 -17.236 24.427 1.00 46.31 140 THR A C 1
ATOM 1043 O O . THR A 1 140 ? 0.868 -16.238 25.122 1.00 46.31 140 THR A O 1
ATOM 1046 N N . CYS A 1 141 ? 0.194 -18.352 24.992 1.00 39.78 141 CYS A N 1
ATOM 1047 C CA . CYS A 1 141 ? -0.209 -18.455 26.408 1.00 39.78 141 CYS A CA 1
ATOM 1048 C C . CYS A 1 141 ? 0.913 -18.282 27.468 1.00 39.78 141 CYS A C 1
ATOM 1050 O O . CYS A 1 141 ? 0.659 -18.538 28.643 1.00 39.78 141 CYS A O 1
ATOM 1052 N N . GLN A 1 142 ? 2.133 -17.843 27.131 1.00 43.88 142 GLN A N 1
ATOM 1053 C CA . GLN A 1 142 ? 3.241 -17.770 28.102 1.00 43.88 142 GLN A CA 1
ATOM 1054 C C . GLN A 1 142 ? 3.547 -16.387 28.710 1.00 43.88 142 GLN A C 1
ATOM 1056 O O . GLN A 1 142 ? 4.327 -16.344 29.658 1.00 43.88 142 GLN A O 1
ATOM 1061 N N . HIS A 1 143 ? 2.962 -15.269 28.252 1.00 41.16 143 HIS A N 1
ATOM 1062 C CA . HIS A 1 143 ? 3.489 -13.941 28.639 1.00 41.16 143 HIS A CA 1
ATOM 1063 C C . HIS A 1 143 ? 2.508 -12.892 29.190 1.00 41.16 143 HIS A C 1
ATOM 1065 O O . HIS A 1 143 ? 2.927 -11.760 29.430 1.00 41.16 143 HIS A O 1
ATOM 1071 N N . LEU A 1 144 ? 1.255 -13.231 29.518 1.00 40.66 144 LEU A N 1
ATOM 1072 C CA . LEU A 1 144 ? 0.375 -12.277 30.213 1.00 40.66 144 LEU A CA 1
ATOM 1073 C C . LEU A 1 144 ? 0.744 -12.166 31.710 1.00 40.66 144 LEU A C 1
ATOM 1075 O O . LEU A 1 144 ? 0.121 -12.770 32.582 1.00 40.66 144 LEU A O 1
ATOM 1079 N N . LYS A 1 145 ? 1.790 -11.392 32.026 1.00 42.06 145 LYS A N 1
ATOM 1080 C CA . LYS A 1 145 ? 2.019 -10.879 33.383 1.00 42.06 145 LYS A CA 1
ATOM 1081 C C . LYS A 1 145 ? 1.002 -9.773 33.650 1.00 42.06 145 LYS A C 1
ATOM 1083 O O . LYS A 1 145 ? 1.016 -8.740 32.989 1.00 42.06 145 LYS A O 1
ATOM 1088 N N . CYS A 1 146 ? 0.131 -10.000 34.628 1.00 32.62 146 CYS A N 1
ATOM 1089 C CA . CYS A 1 146 ? -0.773 -8.991 35.168 1.00 32.62 146 CYS A CA 1
ATOM 1090 C C . CYS A 1 146 ? -0.002 -7.706 35.515 1.00 32.62 146 CYS A C 1
ATOM 1092 O O . CYS A 1 146 ? 1.008 -7.767 36.220 1.00 32.62 146 CYS A O 1
ATOM 1094 N N . LEU A 1 147 ? -0.492 -6.553 35.050 1.00 34.03 147 LEU A N 1
ATOM 1095 C CA . LEU A 1 147 ? -0.008 -5.248 35.500 1.00 34.03 147 LEU A CA 1
ATOM 1096 C C . LEU A 1 147 ? -0.217 -5.120 37.025 1.00 34.03 147 LEU A C 1
ATOM 1098 O O . LEU A 1 147 ? -1.263 -5.548 37.529 1.00 34.03 147 LEU A O 1
ATOM 1102 N N . PRO A 1 148 ? 0.763 -4.582 37.775 1.00 41.12 148 PRO A N 1
ATOM 1103 C CA . PRO A 1 148 ? 0.623 -4.371 39.210 1.00 41.12 148 PRO A CA 1
ATOM 1104 C C . PRO A 1 148 ? -0.474 -3.334 39.493 1.00 41.12 148 PRO A C 1
ATOM 1106 O O . PRO A 1 148 ? -0.608 -2.352 38.764 1.00 41.12 148 PRO A O 1
ATOM 1109 N N . ARG A 1 149 ? -1.268 -3.612 40.534 1.00 38.09 149 ARG A N 1
ATOM 1110 C CA . ARG A 1 149 ? -2.344 -2.747 41.042 1.00 38.09 149 ARG A CA 1
ATOM 1111 C C . ARG A 1 149 ? -1.805 -1.479 41.686 1.00 38.09 149 ARG A C 1
ATOM 1113 O O . ARG A 1 149 ? -0.731 -1.576 42.321 1.00 38.09 149 ARG A O 1
#